Protein AF-A0A7S0IMZ9-F1 (afdb_monomer)

Organism: NCBI:txid127549

Radius of gyration: 22.68 Å; Cα contacts (8 Å, |Δi|>4): 64; chains: 1; bounding box: 60×38×72 Å

Solvent-accessible surface area (backbone atoms only — not comparable to full-atom values): 10251 Å² total; per-residue (Å²): 130,84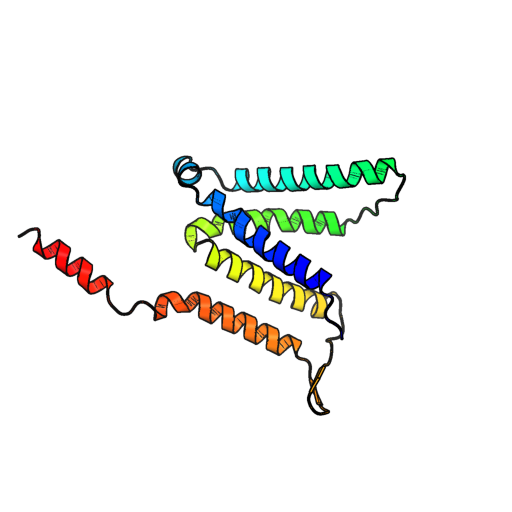,77,57,64,66,60,52,52,52,52,50,50,49,50,52,56,67,64,50,66,61,54,66,67,69,31,68,69,44,58,73,64,66,65,58,58,65,56,58,46,46,54,53,49,50,51,51,50,52,53,50,48,64,57,45,51,61,41,54,74,70,69,52,87,81,84,85,51,71,66,59,55,54,51,53,62,57,43,53,60,52,50,43,54,50,58,64,39,27,85,76,66,33,60,70,54,45,50,55,51,51,56,49,54,48,51,53,49,50,51,50,42,43,43,72,72,71,58,53,78,79,71,66,42,76,60,93,87,43,76,41,70,55,64,66,56,53,51,51,51,51,53,51,50,49,50,48,63,69,48,41,68,69,69,74,60,77,68,63,78,62,54,63,63,54,52,64,67,61,78,78,115

Foldseek 3Di:
DDPPPVVVVVVVVVVVVVLCVCVVCPDPVNVVVVDQLVVVLVVVVVVVVVVVVVVVVVCVVVVHDDDDDVVVVVVVVVVSVVSSVLSVCCVPQHSVLSVLVSVLVCLVVVVCCCCPVVVDDQQFDDDPNDTDRCSVVVNVVSVVVSVCVSCVVVVPDDDPVVVVVVVVVVVVD

pLDDT: mean 86.14, std 11.33, range [50.78, 95.69]

Secondary structure (DSSP, 8-state):
----HHHHHHHHHHHHHHHHTTTGGG-HHHHHTT--HHHHHHHHHHHHHHHHHHHHHHHHHTTPPP---HHHHHHHHHHHHHHHHHHHHHHHH-HHHHHHHHHHHHHHHHHHHHHHTS-PPP-EEEETTEEEE-HHHHHHHHHHHHHHHHHHHHHS--STHHHHHHHHTTS--

Mean predicted aligned error: 7.8 Å

Structure (mmCIF, N/CA/C/O backbone):
data_AF-A0A7S0IMZ9-F1
#
_entry.id   AF-A0A7S0IMZ9-F1
#
loop_
_atom_site.group_PDB
_atom_site.id
_atom_site.type_symbol
_atom_site.label_atom_id
_atom_site.label_alt_id
_atom_site.label_comp_id
_atom_site.label_asym_id
_atom_site.label_entity_id
_atom_site.label_seq_id
_atom_site.pdbx_PDB_ins_code
_atom_site.Cartn_x
_atom_site.Cartn_y
_atom_site.Cartn_z
_atom_site.occupancy
_atom_site.B_iso_or_equiv
_atom_site.auth_seq_id
_atom_site.auth_comp_id
_atom_site.auth_asym_id
_atom_site.auth_atom_id
_atom_site.pdbx_PDB_model_num
ATOM 1 N N . MET A 1 1 ? -29.547 1.827 1.498 1.00 56.56 1 MET A N 1
ATOM 2 C CA . MET A 1 1 ? -28.323 2.287 2.187 1.00 56.56 1 MET A CA 1
ATOM 3 C C . MET A 1 1 ? -27.800 3.449 1.362 1.00 56.56 1 MET A C 1
ATOM 5 O O . MET A 1 1 ? -27.379 3.211 0.239 1.00 56.56 1 MET A O 1
ATOM 9 N N . ALA A 1 2 ? -27.991 4.692 1.812 1.00 68.12 2 ALA A N 1
ATOM 10 C CA . ALA A 1 2 ? -27.467 5.839 1.073 1.00 68.12 2 ALA A CA 1
ATOM 11 C C . ALA A 1 2 ? -25.938 5.738 1.090 1.00 68.12 2 ALA A C 1
ATOM 13 O O . ALA A 1 2 ? -25.352 5.575 2.159 1.00 68.12 2 ALA A O 1
ATOM 14 N N . ILE A 1 3 ? -25.316 5.734 -0.088 1.00 79.19 3 ILE A N 1
ATOM 15 C CA . ILE A 1 3 ? -23.861 5.799 -0.189 1.00 79.19 3 ILE A CA 1
ATOM 16 C C . ILE A 1 3 ? -23.459 7.165 0.357 1.00 79.19 3 ILE A C 1
ATOM 18 O O . ILE A 1 3 ? -23.969 8.185 -0.101 1.00 79.19 3 ILE A O 1
ATOM 22 N N . ASP A 1 4 ? -22.579 7.173 1.351 1.00 92.25 4 ASP A N 1
ATOM 23 C CA . ASP A 1 4 ? -22.004 8.408 1.859 1.00 92.25 4 ASP A CA 1
ATOM 24 C C . ASP A 1 4 ? -21.100 9.006 0.774 1.00 92.25 4 ASP A C 1
ATOM 26 O O . ASP A 1 4 ? -19.999 8.516 0.503 1.00 92.25 4 ASP A O 1
ATOM 30 N N . THR A 1 5 ? -21.593 10.057 0.119 1.00 93.00 5 THR A N 1
ATOM 31 C CA . THR A 1 5 ? -20.874 10.777 -0.935 1.00 93.00 5 THR A CA 1
ATOM 32 C C . THR A 1 5 ? -19.512 11.269 -0.449 1.00 93.00 5 THR A C 1
ATOM 34 O O . THR A 1 5 ? -18.554 11.248 -1.220 1.00 93.00 5 THR A O 1
ATOM 37 N N . MET A 1 6 ? -19.388 11.665 0.824 1.00 93.50 6 MET A N 1
ATOM 38 C CA . MET A 1 6 ? -18.112 12.109 1.385 1.00 93.50 6 MET A CA 1
ATOM 39 C C . MET A 1 6 ? -17.113 10.953 1.437 1.00 93.50 6 MET A C 1
ATOM 41 O O . MET A 1 6 ? -15.975 11.099 0.989 1.00 93.50 6 MET A O 1
ATOM 45 N N . ALA A 1 7 ? -17.545 9.782 1.912 1.00 90.69 7 ALA A N 1
ATOM 46 C CA . ALA A 1 7 ? -16.705 8.588 1.946 1.00 90.69 7 ALA A CA 1
ATOM 47 C C . ALA A 1 7 ? -16.236 8.182 0.538 1.00 90.69 7 ALA A C 1
ATOM 49 O O . ALA A 1 7 ? -15.067 7.838 0.353 1.00 90.69 7 ALA A O 1
ATOM 50 N N . LEU A 1 8 ? -17.116 8.281 -0.465 1.00 91.69 8 LEU A N 1
ATOM 51 C CA . LEU A 1 8 ? -16.762 7.997 -1.857 1.00 91.69 8 LEU A CA 1
ATOM 52 C C . LEU A 1 8 ? -15.715 8.984 -2.393 1.00 91.69 8 LEU A C 1
ATOM 54 O O . LEU A 1 8 ? -14.724 8.563 -2.987 1.00 91.69 8 LEU A O 1
ATOM 58 N N . LEU A 1 9 ? -15.895 10.285 -2.148 1.00 95.00 9 LEU A N 1
ATOM 59 C CA . LEU A 1 9 ? -14.939 11.312 -2.567 1.00 95.00 9 LEU A CA 1
ATOM 60 C C . LEU A 1 9 ? -13.568 11.116 -1.911 1.00 95.00 9 LEU A C 1
ATOM 62 O O . LEU A 1 9 ? -12.547 11.177 -2.598 1.00 95.00 9 LEU A O 1
ATOM 66 N N . LEU A 1 10 ? -13.535 10.823 -0.609 1.00 93.00 10 LEU A N 1
ATOM 67 C CA . LEU A 1 10 ? -12.295 10.529 0.112 1.00 93.00 10 LEU A CA 1
ATOM 68 C C . LEU A 1 10 ? -11.606 9.271 -0.432 1.00 93.00 10 LEU A C 1
ATOM 70 O O . LEU A 1 10 ? -10.384 9.268 -0.584 1.00 93.00 10 LEU A O 1
ATOM 74 N N . ALA A 1 11 ? -12.366 8.233 -0.790 1.00 91.75 11 ALA A N 1
ATOM 75 C CA . ALA A 1 11 ? -11.824 7.027 -1.414 1.00 91.75 11 ALA A CA 1
ATOM 76 C C . ALA A 1 11 ? -11.236 7.308 -2.810 1.00 91.75 11 ALA A C 1
ATOM 78 O O . ALA A 1 11 ? -10.153 6.815 -3.135 1.00 91.75 11 ALA A O 1
ATOM 79 N N . CYS A 1 12 ? -11.899 8.135 -3.622 1.00 93.19 12 CYS A N 1
ATOM 80 C CA . CYS A 1 12 ? -11.379 8.556 -4.924 1.00 93.19 12 CYS A CA 1
ATOM 81 C C . CYS A 1 12 ? -10.096 9.384 -4.783 1.00 93.19 12 CYS A C 1
ATOM 83 O O . CYS A 1 12 ? -9.113 9.110 -5.472 1.00 93.19 12 CYS A O 1
ATOM 85 N N . LEU A 1 13 ? -10.078 10.355 -3.865 1.00 94.25 13 LEU A N 1
ATOM 86 C CA . LEU A 1 13 ? -8.888 11.155 -3.572 1.00 94.25 13 LEU A CA 1
ATOM 87 C C . LEU A 1 13 ? -7.734 10.272 -3.097 1.00 94.25 13 LEU A C 1
ATOM 89 O O . LEU A 1 13 ? -6.623 10.394 -3.611 1.00 94.25 13 LEU A O 1
ATOM 93 N N . TYR A 1 14 ? -8.005 9.336 -2.184 1.00 90.94 14 TYR A N 1
ATOM 94 C CA . TYR A 1 14 ? -7.034 8.330 -1.764 1.00 90.94 14 TYR A CA 1
ATOM 95 C C . TYR A 1 14 ? -6.456 7.573 -2.966 1.00 90.94 14 TYR A C 1
ATOM 97 O O . TYR A 1 14 ? -5.237 7.476 -3.088 1.00 90.94 14 TYR A O 1
ATOM 105 N N . GLY A 1 15 ? -7.304 7.101 -3.885 1.00 89.38 15 GLY A N 1
ATOM 106 C CA . GLY A 1 15 ? -6.869 6.408 -5.097 1.00 89.38 15 GLY A CA 1
ATOM 107 C C . GLY A 1 15 ? -5.970 7.262 -5.995 1.00 89.38 15 GLY A C 1
ATOM 108 O O . GLY A 1 15 ? -4.951 6.772 -6.477 1.00 89.38 15 GLY A O 1
ATOM 109 N N . ILE A 1 16 ? -6.293 8.546 -6.174 1.00 92.56 16 ILE A N 1
ATOM 110 C CA . ILE A 1 16 ? -5.492 9.480 -6.980 1.00 92.56 16 ILE A CA 1
ATOM 111 C C . ILE A 1 16 ? -4.112 9.688 -6.349 1.00 92.56 16 ILE A C 1
ATOM 113 O O . ILE A 1 16 ? -3.099 9.475 -7.017 1.00 92.56 16 ILE A O 1
ATOM 117 N N . PHE A 1 17 ? -4.054 10.036 -5.061 1.00 92.00 17 PHE A N 1
ATOM 118 C CA . PHE A 1 17 ? -2.784 10.275 -4.368 1.00 92.00 17 PHE A CA 1
ATOM 119 C C . PHE A 1 17 ? -1.937 9.002 -4.256 1.00 92.00 17 PHE A C 1
ATOM 121 O O . PHE A 1 17 ? -0.716 9.034 -4.446 1.00 92.00 17 PHE A O 1
ATOM 128 N N . MET A 1 18 ? -2.580 7.860 -3.999 1.00 87.31 18 MET A N 1
ATOM 129 C CA . MET A 1 18 ? -1.913 6.562 -3.947 1.00 87.31 18 MET A CA 1
ATOM 130 C C . MET A 1 18 ? -1.469 6.085 -5.343 1.00 87.31 18 MET A C 1
ATOM 132 O O . MET A 1 18 ? -0.482 5.368 -5.475 1.00 87.31 18 MET A O 1
ATOM 136 N N . GLY A 1 19 ? -2.139 6.504 -6.413 1.00 86.19 19 GLY A N 1
ATOM 137 C CA . GLY A 1 19 ? -1.712 6.230 -7.786 1.00 86.19 19 GLY A CA 1
ATOM 138 C C . GLY A 1 19 ? -0.562 7.124 -8.254 1.00 86.19 19 GLY A C 1
ATOM 139 O O . GLY A 1 19 ? 0.272 6.684 -9.046 1.00 86.19 19 GLY A O 1
ATOM 140 N N . SER A 1 20 ? -0.488 8.365 -7.760 1.00 88.00 20 SER A N 1
ATOM 141 C CA . SER A 1 20 ? 0.497 9.358 -8.203 1.00 88.00 20 SER A CA 1
ATOM 142 C C . SER A 1 20 ? 1.839 9.280 -7.472 1.00 88.00 20 SER A C 1
ATOM 144 O O . SER A 1 20 ? 2.866 9.624 -8.057 1.00 88.00 20 SER A O 1
ATOM 146 N N . TYR A 1 21 ? 1.882 8.804 -6.220 1.00 86.38 21 TYR A N 1
ATOM 147 C CA . TYR A 1 21 ? 3.135 8.776 -5.446 1.00 86.38 21 TYR A CA 1
ATOM 148 C C . TYR A 1 21 ? 4.298 7.956 -6.052 1.00 86.38 21 TYR A C 1
ATOM 150 O O . TYR A 1 21 ? 5.443 8.323 -5.787 1.00 86.38 21 TYR A O 1
ATOM 158 N N . PRO A 1 22 ? 4.103 6.862 -6.821 1.00 86.25 22 PRO A N 1
ATOM 159 C CA . PRO A 1 22 ? 5.220 6.107 -7.381 1.00 86.25 22 PRO A CA 1
ATOM 160 C C . PRO A 1 22 ? 5.750 6.719 -8.688 1.00 86.25 22 PRO A C 1
ATOM 162 O O . PRO A 1 22 ? 6.785 6.277 -9.184 1.00 86.25 22 PRO A O 1
ATOM 165 N N . VAL A 1 23 ? 5.085 7.737 -9.251 1.00 87.75 23 VAL A N 1
ATOM 166 C CA . VAL A 1 23 ? 5.502 8.386 -10.506 1.00 87.75 23 VAL A CA 1
ATOM 167 C C . VAL A 1 23 ? 6.891 9.036 -10.388 1.00 87.75 23 VAL A C 1
ATOM 169 O O . VAL A 1 23 ? 7.732 8.756 -11.244 1.00 87.75 23 VAL A O 1
ATOM 172 N N . PRO A 1 24 ? 7.219 9.810 -9.332 1.00 87.19 24 PRO A N 1
ATOM 173 C CA . PRO A 1 24 ? 8.550 10.405 -9.181 1.00 87.19 24 PRO A CA 1
ATOM 174 C C . PRO A 1 24 ? 9.684 9.379 -9.046 1.00 87.19 24 PRO A C 1
ATOM 176 O O . PRO A 1 24 ? 10.808 9.659 -9.458 1.00 87.19 24 PRO A O 1
ATOM 179 N N . ILE A 1 25 ? 9.395 8.173 -8.537 1.00 86.38 25 ILE A N 1
ATOM 180 C CA . ILE A 1 25 ? 10.377 7.077 -8.424 1.00 86.38 25 ILE A CA 1
ATOM 181 C C . ILE A 1 25 ? 10.847 6.630 -9.817 1.00 86.38 25 ILE A C 1
ATOM 183 O O . ILE A 1 25 ? 11.983 6.199 -9.986 1.00 86.38 25 ILE A O 1
ATOM 187 N N . LYS A 1 26 ? 9.990 6.7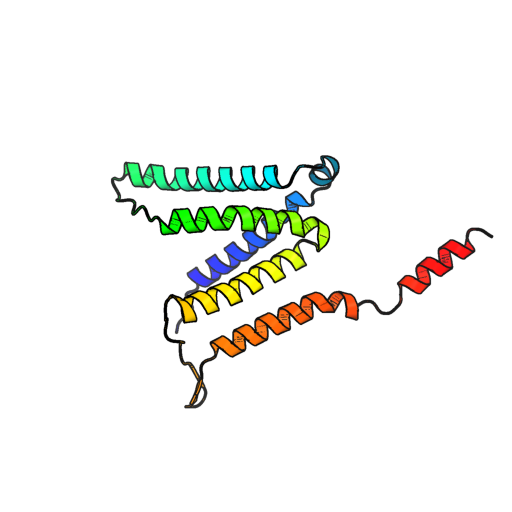76 -10.833 1.00 84.44 26 LYS A N 1
ATOM 188 C CA . LYS A 1 26 ? 10.318 6.497 -12.235 1.00 84.44 26 LYS A CA 1
ATOM 189 C C . LYS A 1 26 ? 10.943 7.675 -12.982 1.00 84.44 26 LYS A C 1
ATOM 191 O O . LYS A 1 26 ? 11.197 7.551 -14.179 1.00 84.44 26 LYS A O 1
ATOM 196 N N . SER A 1 27 ? 11.177 8.813 -12.330 1.00 90.81 27 SER A N 1
ATOM 197 C CA . SER A 1 27 ? 11.832 9.938 -12.998 1.00 90.81 27 SER A CA 1
ATOM 198 C C . SER A 1 27 ? 13.238 9.544 -13.466 1.00 90.81 27 SER A C 1
ATOM 200 O O . SER A 1 27 ? 13.973 8.854 -12.759 1.00 90.81 27 SER A O 1
ATOM 202 N N . GLN A 1 28 ? 13.625 9.992 -14.664 1.00 90.81 28 GLN A N 1
ATOM 203 C CA . GLN A 1 28 ? 14.932 9.666 -15.252 1.00 90.81 28 GLN A CA 1
ATOM 204 C C . GLN A 1 28 ? 16.091 10.098 -14.344 1.00 90.81 28 GLN A C 1
ATOM 206 O O . GLN A 1 28 ? 17.077 9.383 -14.231 1.00 90.81 28 GLN A O 1
ATOM 211 N N . ALA A 1 29 ? 15.936 11.215 -13.626 1.00 93.25 29 ALA A N 1
ATOM 212 C CA . ALA A 1 29 ? 16.916 11.689 -12.652 1.00 93.25 29 ALA A CA 1
ATOM 213 C C . ALA A 1 29 ? 17.133 10.694 -11.497 1.00 93.25 29 ALA A C 1
ATOM 215 O O . ALA A 1 29 ? 18.270 10.418 -11.127 1.00 93.25 29 ALA A O 1
ATOM 216 N N . VAL A 1 30 ? 16.055 10.119 -10.952 1.00 90.25 30 VAL A N 1
ATOM 217 C CA . VAL A 1 30 ? 16.134 9.111 -9.883 1.00 90.25 30 VAL A CA 1
ATOM 218 C C . VAL A 1 30 ? 16.756 7.812 -10.389 1.00 90.25 30 VAL A C 1
ATOM 220 O O . VAL A 1 30 ? 17.583 7.219 -9.695 1.00 90.25 30 VAL A O 1
ATOM 223 N N . LEU A 1 31 ? 16.368 7.383 -11.593 1.00 88.94 31 LEU A N 1
ATOM 224 C CA . LEU A 1 31 ? 16.905 6.173 -12.213 1.00 88.94 31 LEU A CA 1
ATOM 225 C C . LEU A 1 31 ? 18.404 6.319 -12.511 1.00 88.94 31 LEU A C 1
ATOM 227 O O . LEU A 1 31 ? 19.166 5.414 -12.185 1.00 88.94 31 LEU A O 1
ATOM 231 N N . ALA A 1 32 ? 18.830 7.472 -13.037 1.00 93.50 32 ALA A N 1
ATOM 232 C CA . ALA A 1 32 ? 20.236 7.784 -13.300 1.00 93.50 32 ALA A CA 1
ATOM 233 C C . ALA A 1 32 ? 21.078 7.864 -12.016 1.00 93.50 32 ALA A C 1
ATOM 235 O O . ALA A 1 32 ? 22.249 7.497 -12.016 1.00 93.50 32 ALA A O 1
ATOM 236 N N . ALA A 1 33 ? 20.480 8.311 -10.910 1.00 94.38 33 ALA A N 1
ATOM 237 C CA . ALA A 1 33 ? 21.148 8.403 -9.616 1.00 94.38 33 ALA A CA 1
ATOM 238 C C . ALA A 1 33 ? 21.226 7.064 -8.852 1.00 94.38 33 ALA A C 1
ATOM 240 O O . ALA A 1 33 ? 21.820 7.030 -7.776 1.00 94.38 33 ALA A O 1
ATOM 241 N N . HIS A 1 34 ? 20.625 5.977 -9.360 1.00 91.81 34 HIS A N 1
ATOM 242 C CA . HIS A 1 34 ? 20.618 4.648 -8.724 1.00 91.81 34 HIS A CA 1
ATOM 243 C C . HIS A 1 34 ? 20.266 4.672 -7.222 1.00 91.81 34 HIS A C 1
ATOM 245 O O . HIS A 1 34 ? 20.843 3.949 -6.407 1.00 91.81 34 HIS A O 1
ATOM 251 N N . VAL A 1 35 ? 19.302 5.517 -6.842 1.00 92.31 35 VAL A N 1
ATOM 252 C CA . VAL A 1 35 ? 18.939 5.729 -5.435 1.00 92.31 35 VAL A CA 1
ATOM 253 C C . VAL A 1 35 ? 18.409 4.432 -4.819 1.00 92.31 35 VAL A C 1
ATOM 255 O O . VAL A 1 35 ? 17.476 3.813 -5.332 1.00 92.31 35 VAL A O 1
ATOM 258 N N . HIS A 1 36 ? 18.976 4.035 -3.678 1.00 92.56 36 HIS A N 1
ATOM 259 C CA . HIS A 1 36 ? 18.565 2.816 -2.989 1.00 92.56 36 HIS A CA 1
ATOM 260 C C . HIS A 1 36 ? 17.100 2.916 -2.502 1.00 92.56 36 HIS A C 1
ATOM 262 O O . HIS A 1 36 ? 16.740 3.915 -1.872 1.00 92.56 36 HIS A O 1
ATOM 268 N N . PRO A 1 37 ? 16.251 1.881 -2.684 1.00 89.56 37 PRO A N 1
ATOM 269 C CA . PRO A 1 37 ? 14.834 1.892 -2.286 1.00 89.56 37 PRO A CA 1
ATOM 270 C C . PRO A 1 37 ? 14.567 2.286 -0.827 1.00 89.56 37 PRO A C 1
ATOM 272 O O . PRO A 1 37 ? 13.543 2.891 -0.512 1.00 89.56 37 PRO A O 1
ATOM 275 N N . ILE A 1 38 ? 15.507 1.968 0.068 1.00 92.88 38 ILE A N 1
ATOM 276 C CA . ILE A 1 38 ? 15.414 2.310 1.494 1.00 92.88 38 ILE A CA 1
ATOM 277 C C . ILE A 1 38 ? 15.358 3.822 1.736 1.00 92.88 38 ILE A C 1
ATOM 279 O O . ILE A 1 38 ? 14.689 4.262 2.665 1.00 92.88 38 ILE A O 1
ATOM 283 N N . ILE A 1 39 ? 16.003 4.619 0.878 1.00 92.88 39 ILE A N 1
ATOM 284 C CA . ILE A 1 39 ? 16.025 6.080 0.988 1.00 92.88 39 ILE A CA 1
ATOM 285 C C . ILE A 1 39 ? 14.622 6.624 0.707 1.00 92.88 39 ILE A C 1
ATOM 287 O O . ILE A 1 39 ? 14.106 7.427 1.481 1.00 92.88 39 ILE A O 1
ATOM 291 N N . PHE A 1 40 ? 13.946 6.116 -0.330 1.00 90.88 40 PHE A N 1
ATOM 292 C CA . PHE A 1 40 ? 12.552 6.473 -0.610 1.00 90.88 40 PHE A CA 1
ATOM 293 C C . PHE A 1 40 ? 11.613 6.082 0.530 1.00 90.88 40 PHE A C 1
ATOM 295 O O . PHE A 1 40 ? 10.755 6.876 0.918 1.00 90.88 40 PHE A O 1
ATOM 302 N N . GLN A 1 41 ? 11.789 4.886 1.098 1.00 92.38 41 GLN A N 1
ATOM 303 C CA . GLN A 1 41 ? 10.985 4.444 2.236 1.00 92.38 41 GLN A CA 1
ATOM 304 C C . GLN A 1 41 ? 11.229 5.311 3.482 1.00 92.38 41 GLN A C 1
ATOM 306 O O . GLN A 1 41 ? 10.271 5.624 4.195 1.00 92.38 41 GLN A O 1
ATOM 311 N N . ALA A 1 42 ? 12.473 5.733 3.726 1.00 93.38 42 ALA A N 1
ATOM 312 C CA . ALA A 1 42 ? 12.821 6.635 4.818 1.00 93.38 42 ALA A CA 1
ATOM 313 C C . ALA A 1 42 ? 12.158 8.004 4.627 1.00 93.38 42 ALA A C 1
ATOM 315 O O . ALA A 1 42 ? 11.410 8.424 5.504 1.00 93.38 42 ALA A O 1
ATOM 316 N N . PHE A 1 43 ? 12.308 8.637 3.456 1.00 93.06 43 PHE A N 1
ATOM 317 C CA . PHE A 1 43 ? 11.644 9.912 3.153 1.00 93.06 43 PHE A CA 1
ATOM 318 C C . PHE A 1 43 ? 10.124 9.826 3.306 1.00 93.06 43 PHE A C 1
ATOM 320 O O . PHE A 1 43 ? 9.514 10.691 3.933 1.00 93.06 43 PHE A O 1
ATOM 327 N N . LYS A 1 44 ? 9.510 8.760 2.782 1.00 90.81 44 LYS A N 1
ATOM 328 C CA . LYS A 1 44 ? 8.073 8.506 2.930 1.00 90.81 44 LYS A CA 1
ATOM 329 C C . LYS A 1 44 ? 7.667 8.418 4.404 1.00 90.81 44 LYS A C 1
ATOM 331 O O . LYS A 1 44 ? 6.685 9.036 4.806 1.00 90.81 44 LYS A O 1
ATOM 336 N N . SER A 1 45 ? 8.421 7.670 5.205 1.00 91.94 45 SER A N 1
ATOM 337 C CA . SER A 1 45 ? 8.131 7.488 6.632 1.00 91.94 45 SER A CA 1
ATOM 338 C C . SER A 1 45 ? 8.338 8.786 7.417 1.00 91.94 45 SER A C 1
ATOM 340 O O . SER A 1 45 ? 7.506 9.118 8.257 1.00 91.94 45 SER A O 1
ATOM 342 N N . SER A 1 46 ? 9.375 9.565 7.094 1.00 94.56 46 SER A N 1
ATOM 343 C CA . SER A 1 46 ? 9.611 10.891 7.674 1.00 94.56 46 SER A CA 1
ATOM 344 C C . SER A 1 46 ? 8.464 11.852 7.373 1.00 94.56 46 SER A C 1
ATOM 346 O O . SER A 1 46 ? 7.995 12.530 8.279 1.00 94.56 46 SER A O 1
ATOM 348 N N . TRP A 1 47 ? 7.954 11.880 6.139 1.00 94.50 47 TRP A N 1
ATOM 349 C CA . TRP A 1 47 ? 6.804 12.719 5.791 1.00 94.50 47 TRP A CA 1
ATOM 350 C C . TRP A 1 47 ? 5.527 12.309 6.525 1.00 94.50 47 TRP A C 1
ATOM 352 O O . TRP A 1 47 ? 4.799 13.177 7.006 1.00 94.50 47 TRP A O 1
ATOM 362 N N . VAL A 1 48 ? 5.266 11.008 6.674 1.00 91.88 48 VAL A N 1
ATOM 363 C CA . VAL A 1 48 ? 4.127 10.526 7.476 1.00 91.88 48 VAL A CA 1
ATOM 364 C C . VAL A 1 48 ? 4.292 10.890 8.953 1.00 91.88 48 VAL A C 1
ATOM 366 O O . VAL A 1 48 ? 3.335 11.332 9.582 1.00 91.88 48 VAL A O 1
ATOM 369 N N . PHE A 1 49 ? 5.505 10.788 9.496 1.00 93.00 49 PHE A N 1
ATOM 370 C CA . PHE A 1 49 ? 5.792 11.211 10.865 1.00 93.00 49 PHE A CA 1
ATOM 371 C C . PHE A 1 49 ? 5.577 12.720 11.062 1.00 93.00 49 PHE A C 1
ATOM 373 O O . PHE A 1 49 ? 4.878 13.121 11.989 1.00 93.00 49 PHE A O 1
ATOM 380 N N . LEU A 1 50 ? 6.123 13.556 10.173 1.00 95.69 50 LEU A N 1
ATOM 381 C CA . LEU A 1 50 ? 6.002 15.016 10.249 1.00 95.69 50 LEU A CA 1
ATOM 382 C C . LEU A 1 50 ? 4.553 15.484 10.098 1.00 95.69 50 LEU A C 1
ATOM 384 O O . LEU A 1 50 ? 4.097 16.328 10.866 1.00 95.69 50 LEU A O 1
ATOM 388 N N . THR A 1 51 ? 3.819 14.927 9.134 1.00 93.81 51 THR A N 1
ATOM 389 C CA . THR A 1 51 ? 2.399 15.258 8.940 1.00 93.81 51 THR A CA 1
ATOM 390 C C . THR A 1 51 ? 1.561 14.800 10.129 1.00 93.81 51 THR A C 1
ATOM 392 O O . THR A 1 51 ? 0.765 15.585 10.636 1.00 93.81 51 THR A O 1
ATOM 395 N N . GLY A 1 52 ? 1.795 13.592 10.651 1.00 90.88 52 GLY A N 1
ATOM 396 C CA . GLY A 1 52 ? 1.148 13.114 11.874 1.00 90.88 52 GLY A CA 1
ATOM 397 C C . GLY A 1 52 ? 1.422 14.016 13.080 1.00 90.88 52 GLY A C 1
ATOM 398 O O . GLY A 1 52 ? 0.494 14.369 13.805 1.00 90.88 52 GLY A O 1
ATOM 399 N N . LEU A 1 53 ? 2.670 14.462 13.257 1.00 92.06 53 LEU A N 1
ATOM 400 C CA . LEU A 1 53 ? 3.047 15.391 14.324 1.00 92.06 53 LEU A CA 1
ATOM 401 C C . LEU A 1 53 ? 2.348 16.749 14.170 1.00 92.06 53 LEU A C 1
ATOM 403 O O . LEU A 1 53 ? 1.873 17.306 15.157 1.00 92.06 53 LEU A O 1
ATOM 407 N N . PHE A 1 54 ? 2.235 17.254 12.940 1.00 94.25 54 PHE A N 1
ATOM 408 C CA . PHE A 1 54 ? 1.540 18.508 12.651 1.00 94.25 54 PHE A CA 1
ATOM 409 C C . PHE A 1 54 ? 0.046 18.453 12.995 1.00 94.25 54 PHE A C 1
ATOM 411 O O . PHE A 1 54 ? -0.514 19.463 13.407 1.00 94.25 54 PHE A O 1
ATOM 418 N N . PHE A 1 55 ? -0.594 17.285 12.887 1.00 90.81 55 PHE A N 1
ATOM 419 C CA . PHE A 1 55 ? -1.959 17.087 13.386 1.00 90.81 55 PHE A CA 1
ATOM 420 C C . PHE A 1 55 ? -2.003 16.905 14.906 1.00 90.81 55 PHE A C 1
ATOM 422 O O . PHE A 1 55 ? -2.898 17.434 15.560 1.00 90.81 55 PHE A O 1
ATOM 429 N N . LEU A 1 56 ? -1.036 16.194 15.487 1.00 90.56 56 LEU A N 1
ATOM 430 C CA . LEU A 1 56 ? -1.035 15.877 16.914 1.00 90.56 56 LEU A CA 1
ATOM 431 C C . LEU A 1 56 ? -0.770 17.104 17.800 1.00 90.56 56 LEU A C 1
ATOM 433 O O . LEU A 1 56 ? -1.396 17.242 18.848 1.00 90.56 56 LEU A O 1
ATOM 437 N N . VAL A 1 57 ? 0.126 18.005 17.387 1.00 92.75 57 VAL A N 1
ATOM 438 C CA . VAL A 1 57 ? 0.513 19.188 18.177 1.00 92.75 57 VAL A CA 1
ATOM 439 C C . VAL A 1 57 ? -0.686 20.108 18.473 1.00 92.75 57 VAL A C 1
ATOM 441 O O . VAL A 1 57 ? -0.914 20.398 19.647 1.00 92.75 57 VAL A O 1
ATOM 444 N N . PRO A 1 58 ? -1.510 20.526 17.492 1.00 92.88 58 PRO A N 1
ATOM 445 C CA . PRO A 1 58 ? -2.708 21.320 17.759 1.00 92.88 58 PRO A CA 1
ATOM 446 C C . PRO A 1 58 ? -3.729 20.619 18.661 1.00 92.88 58 PRO A C 1
ATOM 448 O O . PRO A 1 58 ? -4.348 21.284 19.489 1.00 92.88 58 PRO A O 1
ATOM 451 N N . LEU A 1 59 ? -3.907 19.297 18.528 1.00 90.69 59 LEU A N 1
ATOM 452 C CA . LEU A 1 59 ? -4.801 18.532 19.409 1.00 90.69 59 LEU A CA 1
ATOM 453 C C . LEU A 1 59 ? -4.282 18.530 20.852 1.00 90.69 59 LEU A C 1
ATOM 455 O O . LEU A 1 59 ? -5.043 18.798 21.781 1.00 90.69 59 LEU A O 1
ATOM 459 N N . ALA A 1 60 ? -2.976 18.319 21.033 1.00 90.62 60 ALA A N 1
ATOM 460 C CA . ALA A 1 60 ? -2.336 18.383 22.342 1.00 90.62 60 ALA A CA 1
ATOM 461 C C . ALA A 1 60 ? -2.458 19.783 22.970 1.00 90.62 60 ALA A C 1
ATOM 463 O O . ALA A 1 60 ? -2.742 19.900 24.160 1.00 90.62 60 ALA A O 1
ATOM 464 N N . MET A 1 61 ? -2.327 20.852 22.172 1.00 93.88 61 MET A N 1
ATOM 465 C CA . MET A 1 61 ? -2.523 22.234 22.636 1.00 93.88 61 MET A CA 1
ATOM 466 C C . MET A 1 61 ? -3.967 22.532 23.064 1.00 93.88 61 MET A C 1
ATOM 468 O O . MET A 1 61 ? -4.180 23.390 23.917 1.00 93.88 61 MET A O 1
ATOM 472 N N . ARG A 1 62 ? -4.959 21.836 22.495 1.00 95.12 62 ARG A N 1
ATOM 473 C CA . ARG A 1 62 ? -6.376 21.942 22.890 1.00 95.12 62 ARG A CA 1
ATOM 474 C C . ARG A 1 62 ? -6.722 21.120 24.134 1.00 95.12 62 ARG A C 1
ATOM 476 O O . ARG A 1 62 ? -7.850 21.203 24.607 1.00 95.12 62 ARG A O 1
ATOM 483 N N . GLY A 1 63 ? -5.774 20.342 24.663 1.00 90.94 63 GLY A N 1
ATOM 484 C CA . GLY A 1 63 ? -6.008 19.442 25.791 1.00 90.94 63 GLY A CA 1
ATOM 485 C C . GLY A 1 63 ? -6.877 18.232 25.437 1.00 90.94 63 GLY A C 1
ATOM 486 O O . GLY A 1 63 ? -7.421 17.598 26.338 1.00 90.94 63 GLY A O 1
ATOM 487 N N . GLU A 1 64 ? -7.030 17.905 24.150 1.00 91.56 64 GLU A N 1
ATOM 488 C CA . GLU A 1 64 ? -7.778 16.717 23.740 1.00 91.56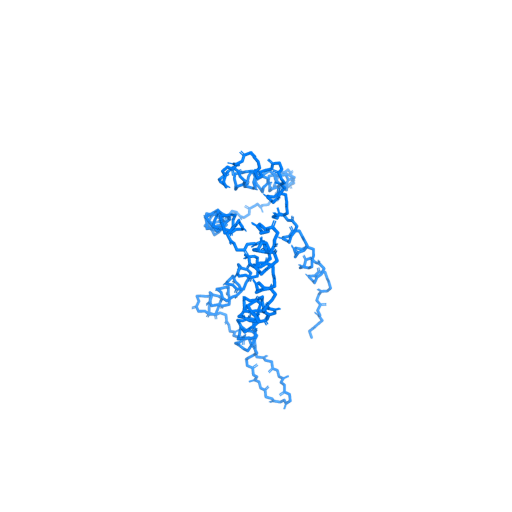 64 GLU A CA 1
ATOM 489 C C . GLU A 1 64 ? -6.974 15.439 24.018 1.00 91.56 64 GLU A C 1
ATOM 491 O O . GLU A 1 64 ? -5.755 15.378 23.839 1.00 91.56 64 GLU A O 1
ATOM 496 N N . HIS A 1 65 ? -7.667 14.392 24.469 1.00 83.44 65 HIS A N 1
ATOM 497 C CA . HIS A 1 65 ? -7.036 13.126 24.823 1.00 83.44 65 HIS A CA 1
ATOM 498 C C . HIS A 1 65 ? -6.645 12.331 23.572 1.00 83.44 65 HIS A C 1
ATOM 500 O O . HIS A 1 65 ? -7.492 11.932 22.776 1.00 83.44 65 HIS A O 1
ATOM 506 N N . TYR A 1 66 ? -5.354 12.030 23.440 1.00 81.12 66 TYR A N 1
ATOM 507 C CA . TYR A 1 66 ? -4.847 11.110 22.428 1.00 81.12 66 TYR A CA 1
ATOM 508 C C . TYR A 1 66 ? -4.863 9.669 22.954 1.00 81.12 66 TYR A C 1
ATOM 510 O O . TYR A 1 66 ? -4.157 9.331 23.907 1.00 81.12 66 TYR A O 1
ATOM 518 N N . ALA A 1 67 ? -5.654 8.803 22.319 1.00 85.94 67 ALA A N 1
ATOM 519 C CA . ALA A 1 67 ? -5.696 7.379 22.634 1.00 85.94 67 ALA A CA 1
ATOM 520 C C . ALA A 1 67 ? -4.542 6.648 21.931 1.00 85.94 67 ALA A C 1
ATOM 522 O O . ALA A 1 67 ? -4.663 6.204 20.787 1.00 85.94 67 ALA A O 1
ATOM 523 N N . PHE A 1 68 ? -3.407 6.515 22.617 1.00 87.50 68 PHE A N 1
ATOM 524 C CA . PHE A 1 68 ? -2.309 5.692 22.118 1.00 87.50 68 PHE A CA 1
ATOM 525 C C . PHE A 1 68 ? -2.717 4.213 22.108 1.00 87.50 68 PHE A C 1
ATOM 527 O O . PHE A 1 68 ? -3.151 3.670 23.123 1.00 87.50 68 PHE A O 1
ATOM 534 N N . THR A 1 69 ? -2.545 3.545 20.965 1.00 93.00 69 THR A N 1
ATOM 535 C CA . THR A 1 69 ? -2.823 2.112 20.826 1.00 93.00 69 THR A CA 1
ATOM 536 C C . THR A 1 69 ? -1.593 1.374 20.307 1.00 93.00 69 THR A C 1
ATOM 538 O O . THR A 1 69 ? -0.967 1.775 19.324 1.00 93.00 69 THR A O 1
ATOM 541 N N . TRP A 1 70 ? -1.267 0.240 20.933 1.00 92.38 70 TRP A N 1
ATOM 542 C CA . TRP A 1 70 ? -0.194 -0.642 20.458 1.00 92.38 70 TRP A CA 1
ATOM 543 C C . TRP A 1 70 ? -0.484 -1.229 19.071 1.00 92.38 70 TRP A C 1
ATOM 545 O O . TRP A 1 70 ? 0.443 -1.501 18.312 1.00 92.38 70 TRP A O 1
ATOM 555 N N . TRP A 1 71 ? -1.760 -1.340 18.695 1.00 88.88 71 TRP A N 1
ATOM 556 C CA . TRP A 1 71 ? -2.178 -1.726 17.347 1.00 88.88 71 TRP A CA 1
ATOM 557 C C . TRP A 1 71 ? -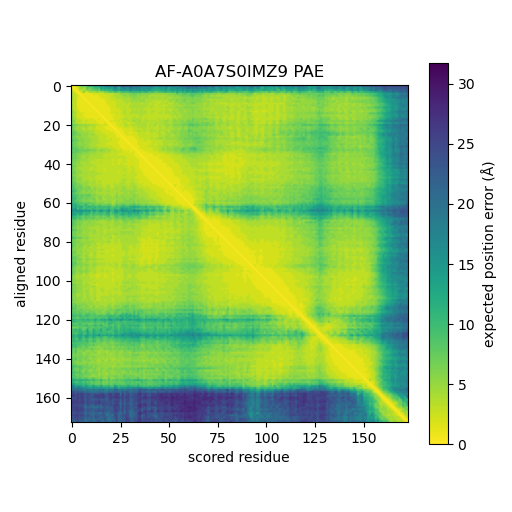1.706 -0.741 16.276 1.00 88.88 71 TRP A C 1
ATOM 559 O O . TRP A 1 71 ? -1.283 -1.173 15.205 1.00 88.88 71 TRP A O 1
ATOM 569 N N . GLY A 1 72 ? -1.691 0.563 16.573 1.00 88.50 72 GLY A N 1
ATOM 570 C CA . GLY A 1 72 ? -1.117 1.568 15.676 1.00 88.50 72 GLY A CA 1
ATOM 571 C C . GLY A 1 72 ? 0.379 1.345 15.442 1.00 88.50 72 GLY A C 1
ATOM 572 O O . GLY A 1 72 ? 0.841 1.394 14.303 1.00 88.50 72 GLY A O 1
ATOM 573 N N . VAL A 1 73 ? 1.126 1.011 16.500 1.00 89.94 73 VAL A N 1
ATOM 574 C CA . VAL A 1 73 ? 2.562 0.692 16.407 1.00 89.94 73 VAL A CA 1
ATOM 575 C C . VAL A 1 73 ? 2.793 -0.578 15.592 1.00 89.94 73 VAL A C 1
ATOM 577 O O . VAL A 1 73 ? 3.626 -0.579 14.687 1.00 89.94 73 VAL A O 1
ATOM 580 N N . ALA A 1 74 ? 2.034 -1.642 15.861 1.00 93.00 74 ALA A N 1
ATOM 581 C CA . ALA A 1 74 ? 2.124 -2.893 15.111 1.00 93.00 74 ALA A CA 1
ATOM 582 C C . ALA A 1 74 ? 1.798 -2.689 13.619 1.00 93.00 74 ALA A C 1
ATOM 584 O O . ALA A 1 74 ? 2.519 -3.181 12.749 1.00 93.00 74 ALA A O 1
ATOM 585 N N . SER A 1 75 ? 0.765 -1.897 13.315 1.00 89.50 75 SER A N 1
ATOM 586 C CA . SER A 1 75 ? 0.407 -1.536 11.942 1.00 89.50 75 SER A CA 1
ATOM 587 C C . SER A 1 75 ? 1.517 -0.735 11.257 1.00 89.50 75 SER A C 1
ATOM 589 O O . SER A 1 75 ? 1.851 -1.015 10.105 1.00 89.50 75 SER A O 1
ATOM 591 N N . ALA A 1 76 ? 2.121 0.236 11.947 1.00 90.12 76 ALA A N 1
ATOM 592 C CA . ALA A 1 76 ? 3.241 1.006 11.410 1.00 90.12 76 ALA A CA 1
ATOM 593 C C . ALA A 1 76 ? 4.466 0.114 11.142 1.00 90.12 76 ALA A C 1
ATOM 595 O O . ALA A 1 76 ? 5.092 0.226 10.086 1.00 90.12 76 ALA A O 1
ATOM 596 N N . ALA A 1 77 ? 4.763 -0.821 12.049 1.00 93.31 77 ALA A N 1
ATOM 597 C CA . ALA A 1 77 ? 5.857 -1.776 11.896 1.00 93.31 77 ALA A CA 1
ATOM 598 C C . ALA A 1 77 ? 5.656 -2.706 10.688 1.00 93.31 77 ALA A C 1
ATOM 600 O O . ALA A 1 77 ? 6.605 -2.937 9.943 1.00 93.31 77 ALA A O 1
ATOM 601 N N . ALA A 1 78 ? 4.433 -3.191 10.445 1.00 92.81 78 ALA A N 1
ATOM 602 C CA . ALA A 1 78 ? 4.109 -4.014 9.274 1.00 92.81 78 ALA A CA 1
ATOM 603 C C . ALA A 1 78 ? 4.086 -3.209 7.957 1.00 92.81 78 ALA A C 1
ATOM 605 O O . ALA A 1 78 ? 4.357 -3.739 6.876 1.00 92.81 78 ALA A O 1
ATOM 606 N N . TRP A 1 79 ? 3.794 -1.911 8.033 1.00 92.06 79 TRP A N 1
ATOM 607 C CA . TRP A 1 79 ? 3.699 -1.036 6.868 1.00 92.06 79 TRP A CA 1
ATOM 608 C C . TRP A 1 79 ? 5.058 -0.707 6.234 1.00 92.06 79 TRP A C 1
ATOM 610 O O . TRP A 1 79 ? 5.157 -0.617 5.007 1.00 92.06 79 TRP A O 1
ATOM 620 N N . VAL A 1 80 ? 6.121 -0.574 7.034 1.00 92.00 80 VAL A N 1
ATOM 621 C CA . VAL A 1 80 ? 7.478 -0.279 6.538 1.00 92.00 80 VAL A CA 1
ATOM 622 C C . VAL A 1 80 ? 8.015 -1.341 5.559 1.00 92.00 80 VAL A C 1
ATOM 624 O O . VAL A 1 80 ? 8.373 -0.968 4.436 1.00 92.00 80 VAL A O 1
ATOM 627 N N . PRO A 1 81 ? 8.055 -2.647 5.898 1.00 93.06 81 PRO A N 1
ATOM 628 C CA . PRO A 1 81 ? 8.519 -3.677 4.971 1.00 93.06 81 PRO A CA 1
ATOM 629 C C . PRO A 1 81 ? 7.585 -3.821 3.764 1.00 93.06 81 PRO A C 1
ATOM 631 O O . PRO A 1 81 ? 8.065 -4.024 2.652 1.00 93.06 81 PRO A O 1
ATOM 634 N N . SER A 1 82 ? 6.273 -3.627 3.940 1.00 92.50 82 SER A N 1
ATOM 635 C CA . SER A 1 82 ? 5.319 -3.591 2.821 1.00 92.50 82 SER A CA 1
ATOM 636 C C . SER A 1 82 ? 5.660 -2.482 1.812 1.00 92.50 82 SER A C 1
ATOM 638 O O . SER A 1 82 ? 5.718 -2.721 0.599 1.00 92.50 82 SER A O 1
ATOM 640 N N . GLY A 1 83 ? 5.986 -1.281 2.301 1.00 90.81 83 GLY A N 1
ATOM 641 C CA . GLY A 1 83 ? 6.450 -0.167 1.474 1.00 90.81 83 GLY A CA 1
ATOM 642 C C . GLY A 1 83 ? 7.754 -0.478 0.736 1.00 90.81 83 GLY A C 1
ATOM 643 O O . GLY A 1 83 ? 7.838 -0.259 -0.474 1.00 90.81 83 GLY A O 1
ATOM 644 N N . PHE A 1 84 ? 8.731 -1.071 1.425 1.00 93.00 84 PHE A N 1
ATOM 645 C CA . PHE A 1 84 ? 9.998 -1.490 0.819 1.00 93.00 84 PHE A CA 1
ATOM 646 C C . PHE A 1 84 ? 9.808 -2.536 -0.293 1.00 93.00 84 PHE A C 1
ATOM 648 O O . PHE A 1 84 ? 10.360 -2.375 -1.386 1.00 93.00 84 PHE A O 1
ATOM 655 N N . CYS A 1 85 ? 8.999 -3.573 -0.052 1.00 94.00 85 CYS A N 1
ATOM 656 C CA . CYS A 1 85 ? 8.670 -4.593 -1.052 1.00 94.00 85 CYS A CA 1
ATOM 657 C C . CYS A 1 85 ? 7.990 -3.973 -2.278 1.00 94.00 85 CYS A C 1
ATOM 659 O O . CYS A 1 85 ? 8.349 -4.290 -3.411 1.00 94.00 85 CYS A O 1
ATOM 661 N N . THR A 1 86 ? 7.066 -3.037 -2.054 1.00 91.69 86 THR A N 1
ATOM 662 C CA . THR A 1 86 ? 6.366 -2.321 -3.128 1.00 91.69 86 THR A CA 1
ATOM 663 C C . THR A 1 86 ? 7.346 -1.517 -3.984 1.00 91.69 86 THR A C 1
ATOM 665 O O . THR A 1 86 ? 7.363 -1.670 -5.203 1.00 91.69 86 THR A O 1
ATOM 668 N N . ILE A 1 87 ? 8.216 -0.705 -3.370 1.00 91.25 87 ILE A N 1
ATOM 669 C CA . ILE A 1 87 ? 9.207 0.106 -4.102 1.00 91.25 87 ILE A CA 1
ATOM 670 C C . ILE A 1 87 ? 10.190 -0.793 -4.863 1.00 91.25 87 ILE A C 1
ATOM 672 O O . ILE A 1 87 ? 10.539 -0.494 -6.001 1.00 91.25 87 ILE A O 1
ATOM 676 N N . SER A 1 88 ? 10.590 -1.921 -4.275 1.00 90.81 88 SER A N 1
ATOM 677 C CA . SER A 1 88 ? 11.507 -2.880 -4.905 1.00 90.81 88 SER A CA 1
ATOM 678 C C . SER A 1 88 ? 10.871 -3.655 -6.068 1.00 90.81 88 SER A C 1
ATOM 680 O O . SER A 1 88 ? 11.578 -4.097 -6.976 1.00 90.81 88 SER A O 1
ATOM 682 N N . ALA A 1 89 ? 9.546 -3.821 -6.068 1.00 92.00 89 ALA A N 1
ATOM 683 C CA . ALA A 1 89 ? 8.802 -4.470 -7.146 1.00 92.00 89 ALA A CA 1
ATOM 684 C C . ALA A 1 89 ? 8.583 -3.545 -8.357 1.00 92.00 89 ALA A C 1
ATOM 686 O O . ALA A 1 89 ? 8.626 -4.015 -9.497 1.00 92.00 89 ALA A O 1
ATOM 687 N N . VAL A 1 90 ? 8.416 -2.233 -8.135 1.00 90.75 90 VAL A N 1
ATOM 688 C CA . VAL A 1 90 ? 8.094 -1.251 -9.191 1.00 90.75 90 VAL A CA 1
ATOM 689 C C . VAL A 1 90 ? 9.049 -1.297 -10.399 1.00 90.75 90 VAL A C 1
ATOM 691 O O . VAL A 1 90 ? 8.544 -1.323 -11.526 1.00 90.75 90 VAL A O 1
ATOM 694 N N . PRO A 1 91 ? 10.389 -1.343 -10.241 1.00 87.56 91 PRO A N 1
ATOM 695 C CA . PRO A 1 91 ? 11.310 -1.436 -11.376 1.00 87.56 91 PRO A CA 1
ATOM 696 C C . PRO A 1 91 ? 11.202 -2.748 -12.162 1.00 87.56 91 PRO A C 1
ATOM 698 O O . PRO A 1 91 ? 11.576 -2.783 -13.328 1.00 87.56 91 PRO A O 1
ATOM 701 N N . ARG A 1 92 ? 10.702 -3.824 -11.539 1.00 89.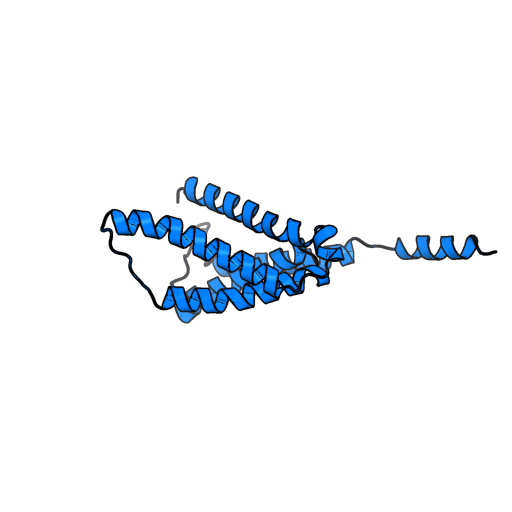69 92 ARG A N 1
ATOM 702 C CA . ARG A 1 92 ? 10.680 -5.176 -12.122 1.00 89.69 92 ARG A CA 1
ATOM 703 C C . ARG A 1 92 ? 9.426 -5.446 -12.941 1.00 89.69 92 ARG A C 1
ATOM 705 O O . ARG A 1 92 ? 9.510 -6.051 -14.000 1.00 89.69 92 ARG A O 1
ATOM 712 N N . ILE A 1 93 ? 8.267 -5.024 -12.436 1.00 90.31 93 ILE A N 1
ATOM 713 C CA . ILE A 1 93 ? 6.963 -5.352 -13.037 1.00 90.31 93 ILE A CA 1
ATOM 714 C C . ILE A 1 93 ? 6.163 -4.116 -13.471 1.00 90.31 93 ILE A C 1
ATOM 716 O O . ILE A 1 93 ? 5.078 -4.234 -14.033 1.00 90.31 93 ILE A O 1
ATOM 720 N N . GLY A 1 94 ? 6.696 -2.916 -13.224 1.00 89.62 94 GLY A N 1
ATOM 721 C CA . GLY A 1 94 ? 6.027 -1.652 -13.504 1.00 89.62 94 GLY A CA 1
ATOM 722 C C . GLY A 1 94 ? 5.095 -1.189 -12.380 1.00 89.62 94 GLY A C 1
ATOM 723 O O . GLY A 1 94 ? 4.667 -1.957 -11.520 1.00 89.62 94 GLY A O 1
ATOM 724 N N . VAL A 1 95 ? 4.778 0.111 -12.394 1.00 89.31 95 VAL A N 1
ATOM 725 C CA . VAL A 1 95 ? 3.951 0.771 -11.368 1.00 89.31 95 VAL A CA 1
ATOM 726 C C . VAL A 1 95 ? 2.534 0.211 -11.364 1.00 89.31 95 VAL A C 1
ATOM 728 O O . VAL A 1 95 ? 2.075 -0.259 -10.329 1.00 89.31 95 VAL A O 1
ATOM 731 N N . SER A 1 96 ? 1.865 0.215 -12.521 1.00 88.94 96 SER A N 1
ATOM 732 C CA . SER A 1 96 ? 0.460 -0.183 -12.622 1.00 88.94 96 SER A CA 1
ATOM 733 C C . SER A 1 96 ? 0.241 -1.609 -12.123 1.00 88.94 96 SER A C 1
ATOM 735 O O . SER A 1 96 ? -0.648 -1.840 -11.308 1.00 88.94 96 SER A O 1
ATOM 737 N N . LEU A 1 97 ? 1.101 -2.550 -12.532 1.00 90.50 97 LEU A N 1
ATOM 738 C CA . LEU A 1 97 ? 0.980 -3.943 -12.107 1.00 90.50 97 LEU A CA 1
ATOM 739 C C . LEU A 1 97 ? 1.275 -4.116 -10.615 1.00 90.50 97 LEU A C 1
ATOM 741 O O . LEU A 1 97 ? 0.550 -4.833 -9.931 1.00 90.50 97 LEU A O 1
ATOM 745 N N . THR A 1 98 ? 2.288 -3.417 -10.093 1.00 91.50 98 THR A N 1
ATOM 746 C CA . THR A 1 98 ? 2.611 -3.451 -8.658 1.00 91.50 98 THR A CA 1
ATOM 747 C C . THR A 1 98 ? 1.433 -2.976 -7.809 1.00 91.50 98 THR A C 1
ATOM 749 O O . THR A 1 98 ? 1.079 -3.645 -6.841 1.00 91.50 98 THR A O 1
ATOM 752 N N . ILE A 1 99 ? 0.804 -1.854 -8.172 1.00 90.12 99 ILE A N 1
ATOM 753 C CA . ILE A 1 99 ? -0.321 -1.291 -7.413 1.00 90.12 99 ILE A CA 1
ATOM 754 C C . ILE A 1 99 ? -1.548 -2.204 -7.487 1.00 90.12 99 ILE A C 1
ATOM 756 O O . ILE A 1 99 ? -2.137 -2.500 -6.451 1.00 90.12 99 ILE A O 1
ATOM 760 N N . VAL A 1 100 ? -1.897 -2.716 -8.673 1.00 90.44 100 VAL A N 1
ATOM 761 C CA . VAL A 1 100 ? -3.024 -3.655 -8.834 1.00 90.44 100 VAL A CA 1
ATOM 762 C C . VAL A 1 100 ? -2.825 -4.902 -7.971 1.00 90.44 100 VAL A C 1
ATOM 764 O O . VAL A 1 100 ? -3.743 -5.300 -7.250 1.00 90.44 100 VAL A O 1
ATOM 767 N N . LEU A 1 101 ? -1.626 -5.496 -7.998 1.00 91.12 101 LEU A N 1
ATOM 768 C CA . LEU A 1 101 ? -1.310 -6.666 -7.178 1.00 91.12 101 LEU A CA 1
ATOM 769 C C . LEU A 1 101 ? -1.373 -6.340 -5.683 1.00 91.12 101 LEU A C 1
ATOM 771 O O . LEU A 1 101 ? -2.023 -7.063 -4.931 1.00 91.12 101 LEU A O 1
ATOM 775 N N . ALA A 1 102 ? -0.762 -5.234 -5.255 1.00 91.06 102 ALA A N 1
ATOM 776 C CA . ALA A 1 102 ? -0.743 -4.826 -3.853 1.00 91.06 102 ALA A CA 1
ATOM 777 C C . ALA A 1 102 ? -2.155 -4.554 -3.304 1.00 91.06 102 ALA A C 1
ATOM 779 O O . ALA A 1 102 ? -2.522 -5.111 -2.269 1.00 91.06 102 ALA A O 1
ATOM 780 N N . CYS A 1 103 ? -2.966 -3.752 -4.003 1.00 89.69 103 CYS A N 1
ATOM 781 C CA . CYS A 1 103 ? -4.332 -3.417 -3.586 1.00 89.69 103 CYS A CA 1
ATOM 782 C C . CYS A 1 103 ? -5.225 -4.655 -3.496 1.00 89.69 103 CYS A C 1
ATOM 784 O O . CYS A 1 103 ? -6.043 -4.773 -2.583 1.00 89.69 103 CYS A O 1
ATOM 786 N N . SER A 1 104 ? -5.057 -5.595 -4.418 1.00 90.00 104 SER A N 1
ATOM 787 C CA . SER A 1 104 ? -5.905 -6.778 -4.453 1.00 90.00 104 SER A CA 1
ATOM 788 C C . SER A 1 104 ? -5.493 -7.814 -3.407 1.00 90.00 104 SER A C 1
ATOM 790 O O . SER A 1 104 ? -6.356 -8.318 -2.692 1.00 90.00 104 SER A O 1
ATOM 792 N N . CYS A 1 105 ? -4.189 -8.059 -3.226 1.00 91.69 105 CYS A N 1
ATOM 793 C CA . CYS A 1 105 ? -3.685 -8.876 -2.118 1.00 91.69 105 CYS A CA 1
ATOM 794 C C . CYS A 1 105 ? -4.118 -8.299 -0.764 1.00 91.69 105 CYS A C 1
ATOM 796 O O . CYS A 1 105 ? -4.574 -9.045 0.100 1.00 91.69 105 CYS A O 1
ATOM 798 N N . ALA A 1 106 ? -4.040 -6.974 -0.595 1.00 91.69 106 ALA A N 1
ATOM 799 C CA . ALA A 1 106 ? -4.519 -6.300 0.608 1.00 91.69 106 ALA A CA 1
ATOM 800 C C . ALA A 1 106 ? -6.037 -6.457 0.795 1.00 91.69 106 ALA A C 1
ATOM 802 O O . ALA A 1 106 ? -6.482 -6.707 1.908 1.00 91.69 106 ALA A O 1
ATOM 803 N N . SER A 1 107 ? -6.833 -6.370 -0.275 1.00 91.12 107 SER A N 1
ATOM 804 C CA . SER A 1 107 ? -8.293 -6.546 -0.207 1.00 91.12 107 SER A CA 1
ATOM 805 C C . SER A 1 107 ? -8.683 -7.964 0.219 1.00 91.12 107 SER A C 1
ATOM 807 O O . SER A 1 107 ? -9.528 -8.130 1.099 1.00 91.12 107 SER A O 1
ATOM 809 N N . VAL A 1 108 ? -8.031 -8.984 -0.354 1.00 90.94 108 VAL A N 1
ATOM 810 C CA . VAL A 1 108 ? -8.226 -10.392 0.031 1.00 90.94 108 VAL A CA 1
ATOM 811 C C . VAL A 1 108 ? -7.808 -10.610 1.483 1.00 90.94 108 VAL A C 1
ATOM 813 O O . VAL A 1 108 ? -8.576 -11.175 2.259 1.00 90.94 108 VAL A O 1
ATOM 816 N N . LEU A 1 109 ? -6.622 -10.131 1.874 1.00 91.62 109 LEU A N 1
ATOM 817 C CA . LEU A 1 109 ? -6.115 -10.294 3.235 1.00 91.62 109 LEU A CA 1
ATOM 818 C C . LEU A 1 109 ? -7.011 -9.593 4.258 1.00 91.62 109 LEU A C 1
ATOM 820 O O . LEU A 1 109 ? -7.355 -10.201 5.264 1.00 91.62 109 LEU A O 1
ATOM 824 N N . ASN A 1 110 ? -7.435 -8.356 3.990 1.00 90.62 110 ASN A N 1
ATOM 825 C CA . ASN A 1 110 ? -8.338 -7.619 4.869 1.00 90.62 110 ASN A CA 1
ATOM 826 C C . ASN A 1 110 ? -9.653 -8.376 5.054 1.00 90.62 110 ASN A C 1
ATOM 828 O O . ASN A 1 110 ? -10.083 -8.563 6.188 1.00 90.62 110 ASN A O 1
ATOM 832 N N . PHE A 1 111 ? -10.261 -8.872 3.970 1.00 89.69 111 PHE A N 1
ATOM 833 C CA . PHE A 1 111 ? -11.472 -9.683 4.082 1.00 89.69 111 PHE A CA 1
ATOM 834 C C . PHE A 1 111 ? -11.248 -10.931 4.944 1.00 89.69 111 PHE A C 1
ATOM 836 O O . PHE A 1 111 ? -12.035 -11.195 5.851 1.00 89.69 111 PHE A O 1
ATOM 843 N N . LEU A 1 112 ? -10.169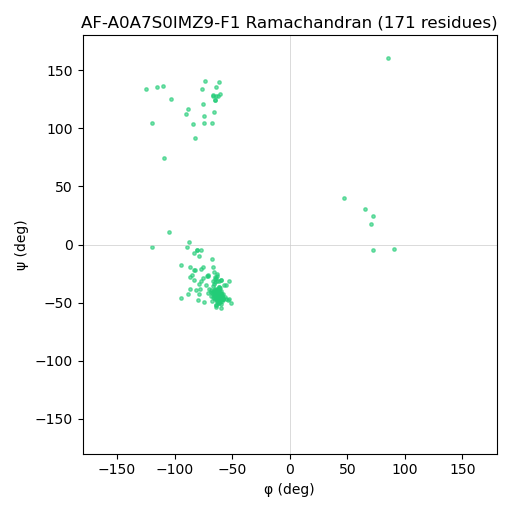 -11.678 4.689 1.00 89.69 112 LEU A N 1
ATOM 844 C CA . LEU A 1 112 ? -9.853 -12.887 5.448 1.00 89.69 112 LEU A CA 1
ATOM 845 C C . LEU A 1 112 ? -9.599 -12.581 6.926 1.00 89.69 112 LEU A C 1
ATOM 847 O O . LEU A 1 112 ? -10.064 -13.328 7.774 1.00 89.69 112 LEU A O 1
ATOM 851 N N . VAL A 1 113 ? -8.913 -11.486 7.252 1.00 89.88 113 VAL A N 1
ATOM 852 C CA . VAL A 1 113 ? -8.648 -11.088 8.641 1.00 89.88 113 VAL A CA 1
ATOM 853 C C . VAL A 1 113 ? -9.940 -10.683 9.354 1.00 89.88 113 VAL A C 1
ATOM 855 O O . VAL A 1 113 ? -10.210 -11.194 10.438 1.00 89.88 113 VAL A O 1
ATOM 858 N N . PHE A 1 114 ? -10.776 -9.828 8.761 1.00 87.69 114 PHE A N 1
ATOM 859 C CA . PHE A 1 114 ? -12.037 -9.421 9.396 1.00 87.69 114 PHE A CA 1
ATOM 860 C C . PHE A 1 114 ? -13.002 -10.595 9.576 1.00 87.69 114 PHE A C 1
ATOM 862 O O . PHE A 1 114 ? -13.643 -10.727 10.619 1.00 87.69 114 PHE A O 1
ATOM 869 N N . TRP A 1 115 ? -13.059 -11.490 8.593 1.00 86.25 115 TRP A N 1
ATOM 870 C CA . TRP A 1 115 ? -13.926 -12.654 8.669 1.00 86.25 115 TRP A CA 1
ATOM 871 C C . TRP A 1 115 ? -13.396 -13.735 9.625 1.00 86.25 115 TRP A C 1
ATOM 873 O O . TRP A 1 115 ? -14.141 -14.204 10.482 1.00 86.25 115 TRP A O 1
ATOM 883 N N . LEU A 1 116 ? -12.122 -14.127 9.507 1.00 88.44 116 LEU A N 1
ATOM 884 C CA . LEU A 1 116 ? -11.549 -15.266 10.237 1.00 88.44 116 LEU A CA 1
ATOM 885 C C . LEU A 1 116 ? -11.015 -14.892 11.625 1.00 88.44 116 LEU A C 1
ATOM 887 O O . LEU A 1 116 ? -11.133 -15.688 12.551 1.00 88.44 116 LEU A O 1
ATOM 891 N N . VAL A 1 117 ? -10.398 -13.715 11.765 1.00 89.19 117 VAL A N 1
ATOM 892 C CA . VAL A 1 117 ? -9.717 -13.299 13.006 1.00 89.19 117 VAL A CA 1
ATOM 893 C C . VAL A 1 117 ? -10.640 -12.467 13.886 1.00 89.19 117 VAL A C 1
ATOM 895 O O . VAL A 1 117 ? -10.717 -12.708 15.086 1.00 89.19 117 VAL A O 1
ATOM 898 N N . VAL A 1 118 ? -11.340 -11.490 13.302 1.00 89.12 118 VAL A N 1
ATOM 899 C CA . VAL A 1 118 ? -12.238 -10.598 14.061 1.00 89.12 118 VAL A CA 1
ATOM 900 C C . VAL A 1 118 ? -13.618 -11.236 14.268 1.00 89.12 118 VAL A C 1
ATOM 902 O O . VAL A 1 118 ? -14.319 -10.891 15.215 1.00 89.12 118 VAL A O 1
ATOM 905 N N . GLY A 1 119 ? -13.993 -12.207 13.428 1.00 86.31 119 GLY A N 1
ATOM 906 C CA . GLY A 1 119 ? -15.274 -12.906 13.528 1.00 86.31 119 GLY A CA 1
ATOM 907 C C . GLY A 1 119 ? -16.465 -12.043 13.109 1.00 86.31 119 GLY A C 1
ATOM 908 O O . GLY A 1 119 ? -17.587 -12.288 13.556 1.00 86.31 119 GLY A O 1
ATOM 909 N N . GLU A 1 120 ? -16.250 -11.021 12.273 1.00 86.75 120 GLU A N 1
ATOM 910 C CA . GLU A 1 120 ? -17.350 -10.196 11.779 1.00 86.75 120 GLU A CA 1
ATOM 911 C C . GLU A 1 120 ? -18.307 -11.027 10.912 1.00 86.75 120 GLU A C 1
ATOM 913 O O . GLU A 1 120 ? -17.913 -11.696 9.950 1.00 86.75 120 GLU A O 1
ATOM 918 N N . ALA A 1 121 ? -19.599 -10.967 11.242 1.00 83.69 121 ALA A N 1
ATOM 919 C CA . ALA A 1 121 ? -20.631 -11.647 10.475 1.00 83.69 121 ALA A CA 1
ATOM 920 C C . ALA A 1 121 ? -20.753 -11.032 9.072 1.00 83.69 121 ALA A C 1
ATOM 922 O O . ALA A 1 121 ? -20.919 -9.820 8.908 1.00 83.69 121 ALA A O 1
ATOM 923 N N . MET A 1 122 ? -20.715 -11.882 8.042 1.00 85.50 122 MET A N 1
ATOM 924 C CA . MET A 1 122 ? -20.865 -11.441 6.656 1.00 85.50 122 MET A CA 1
ATOM 925 C C . MET A 1 122 ? -22.225 -10.771 6.437 1.00 85.50 122 MET A C 1
ATOM 927 O O . MET A 1 122 ? -23.276 -11.340 6.736 1.00 85.50 122 MET A O 1
ATOM 931 N N . LYS A 1 123 ? -22.206 -9.570 5.848 1.00 85.00 123 LYS A N 1
ATOM 932 C CA . LYS A 1 123 ? -23.430 -8.854 5.476 1.00 85.00 123 LYS A CA 1
ATOM 933 C C . LYS A 1 123 ? -24.177 -9.625 4.385 1.00 85.00 123 LYS A C 1
ATOM 935 O O . LYS A 1 123 ? -23.710 -9.742 3.249 1.00 85.00 123 LYS A O 1
ATOM 940 N N . LEU A 1 124 ? -25.355 -10.128 4.739 1.00 88.31 124 LEU A N 1
ATOM 941 C CA . LEU A 1 124 ? -26.286 -10.755 3.806 1.00 88.31 124 LEU A CA 1
ATOM 942 C C . LEU A 1 124 ? -26.993 -9.673 2.993 1.00 88.31 124 LEU A C 1
ATOM 944 O O . LEU A 1 124 ? -27.470 -8.685 3.551 1.00 88.31 124 LEU A O 1
ATOM 948 N N . HIS A 1 125 ? -27.061 -9.872 1.682 1.00 86.62 125 HIS A N 1
ATOM 949 C CA . HIS A 1 125 ? -27.790 -8.989 0.781 1.00 86.62 125 HIS A CA 1
ATOM 950 C C . HIS A 1 125 ? -29.027 -9.724 0.273 1.00 86.62 125 HIS A C 1
ATOM 952 O O . HIS A 1 125 ? -28.949 -10.911 -0.046 1.00 86.62 125 HIS A O 1
ATOM 958 N N . ASP A 1 126 ? -30.162 -9.030 0.245 1.00 87.38 126 ASP A N 1
ATOM 959 C CA . ASP A 1 126 ? -31.416 -9.567 -0.276 1.00 87.38 126 ASP A CA 1
ATOM 960 C C . ASP A 1 126 ? -31.509 -9.254 -1.771 1.00 87.38 126 ASP A C 1
ATOM 962 O O . ASP A 1 126 ? -31.583 -8.089 -2.170 1.00 87.38 126 ASP A O 1
ATOM 966 N N . ILE A 1 127 ? -31.443 -10.298 -2.594 1.00 87.12 127 ILE A N 1
ATOM 967 C CA . ILE A 1 127 ? -31.650 -10.207 -4.036 1.00 87.12 127 ILE A CA 1
ATOM 968 C C . ILE A 1 127 ? -32.842 -11.098 -4.364 1.00 87.12 127 ILE A C 1
ATOM 970 O O . ILE A 1 127 ? -32.737 -12.323 -4.363 1.00 87.12 127 ILE A O 1
ATOM 974 N N . GLY A 1 128 ? -33.991 -10.472 -4.624 1.00 84.69 128 GLY A N 1
ATOM 975 C CA . GLY A 1 128 ? -35.204 -11.183 -5.029 1.00 84.69 128 GLY A CA 1
ATOM 976 C C . GLY A 1 128 ? -35.781 -12.120 -3.961 1.00 84.69 128 GLY A C 1
ATOM 977 O O . GLY A 1 128 ? -36.357 -13.141 -4.319 1.00 84.69 128 GLY A O 1
ATOM 978 N N . GLY A 1 129 ? -35.616 -11.813 -2.670 1.00 89.06 129 GLY A N 1
ATOM 979 C CA . GLY A 1 129 ? -36.112 -12.631 -1.557 1.00 89.06 129 GLY A CA 1
ATOM 980 C C . GLY A 1 129 ? -35.117 -13.685 -1.059 1.00 89.06 129 GLY A C 1
ATOM 981 O O . GLY A 1 129 ? -35.385 -14.363 -0.064 1.00 89.06 129 GLY A O 1
ATOM 982 N N . HIS A 1 130 ? -33.956 -13.822 -1.707 1.00 87.38 130 HIS A N 1
ATOM 983 C CA . HIS A 1 130 ? -32.886 -14.714 -1.275 1.00 87.38 130 HIS A CA 1
ATOM 984 C C . HIS A 1 130 ? -31.762 -13.923 -0.600 1.00 87.38 130 HIS A C 1
ATOM 986 O O . HIS A 1 130 ? -31.183 -13.003 -1.177 1.00 87.38 130 HIS A O 1
ATOM 992 N N . ARG A 1 131 ? -31.415 -14.318 0.631 1.00 88.31 131 ARG A N 1
ATOM 993 C CA . ARG A 1 131 ? -30.295 -13.746 1.390 1.00 88.31 131 ARG A CA 1
ATOM 994 C C . ARG A 1 131 ? -28.993 -14.421 0.976 1.00 88.31 131 ARG A C 1
ATOM 996 O O . ARG A 1 131 ? -28.725 -15.544 1.397 1.00 88.31 131 ARG A O 1
ATOM 1003 N N . VAL A 1 132 ? -28.181 -13.735 0.178 1.00 89.94 132 VAL A N 1
ATOM 1004 C CA . VAL A 1 132 ? -26.919 -14.274 -0.350 1.00 89.94 132 VAL A CA 1
ATOM 1005 C C . VAL A 1 132 ? -25.727 -13.480 0.205 1.00 89.94 132 VAL A C 1
ATOM 1007 O O . VAL A 1 132 ? -25.767 -12.243 0.237 1.00 89.94 132 VAL A O 1
ATOM 1010 N N . PRO A 1 133 ? -24.642 -14.144 0.650 1.00 89.44 133 PRO A N 1
ATOM 1011 C CA . PRO A 1 133 ? -23.394 -13.465 0.974 1.00 89.44 133 PRO A CA 1
ATOM 1012 C C . PRO A 1 133 ? -22.682 -13.059 -0.325 1.00 89.44 133 PRO A C 1
ATOM 1014 O O . PRO A 1 133 ? -22.098 -13.893 -1.009 1.00 89.44 133 PRO A O 1
ATOM 1017 N N . LEU A 1 134 ? -22.717 -11.771 -0.677 1.00 88.44 134 LEU A N 1
ATOM 1018 C CA . LEU A 1 134 ? -22.076 -11.262 -1.901 1.00 88.44 134 LEU A CA 1
ATOM 1019 C C . LEU A 1 134 ? -20.549 -11.122 -1.792 1.00 88.44 134 LEU A C 1
ATOM 1021 O O . LEU A 1 134 ? -19.857 -11.091 -2.805 1.00 88.44 134 LEU A O 1
ATOM 1025 N N . ALA A 1 135 ? -20.005 -11.041 -0.576 1.00 87.19 135 ALA A N 1
ATOM 1026 C CA . ALA A 1 135 ? -18.592 -10.726 -0.370 1.00 87.19 135 ALA A CA 1
ATOM 1027 C C . ALA A 1 135 ? -17.608 -11.735 -1.008 1.00 87.19 135 ALA A C 1
ATOM 1029 O O . ALA A 1 135 ? -16.669 -11.285 -1.670 1.00 87.19 135 ALA A O 1
ATOM 1030 N N . PRO A 1 136 ? -17.822 -13.067 -0.927 1.00 87.25 136 PRO A N 1
ATOM 1031 C CA . PRO A 1 136 ? -16.975 -14.033 -1.629 1.00 87.25 136 PRO A CA 1
ATOM 1032 C C . PRO A 1 136 ? -17.002 -13.860 -3.153 1.00 87.25 136 PRO A C 1
ATOM 1034 O O . PRO A 1 136 ? -15.969 -13.994 -3.803 1.00 87.25 136 PRO A O 1
ATOM 1037 N N . PHE A 1 137 ? -18.154 -13.504 -3.730 1.00 90.31 137 PHE A N 1
ATOM 1038 C CA . PHE A 1 137 ? -18.270 -13.265 -5.171 1.00 90.31 137 PHE A CA 1
ATOM 1039 C C . PHE A 1 137 ? -17.468 -12.038 -5.606 1.00 90.31 137 PHE A C 1
ATOM 1041 O O . PHE A 1 137 ? -16.776 -12.096 -6.621 1.00 90.31 137 PHE A O 1
ATOM 1048 N N . TYR A 1 138 ? -17.491 -10.958 -4.818 1.00 89.25 138 TYR A N 1
ATOM 1049 C CA . TYR A 1 138 ? -16.653 -9.787 -5.085 1.00 89.25 138 TYR A CA 1
ATOM 1050 C C . TYR A 1 138 ? -15.163 -10.117 -5.012 1.00 89.25 138 TYR A C 1
ATOM 1052 O O . TYR A 1 138 ? -14.404 -9.667 -5.866 1.00 89.25 138 TYR A O 1
ATOM 1060 N N . LEU A 1 139 ? -14.737 -10.943 -4.054 1.00 89.31 139 LEU A N 1
ATOM 1061 C CA . LEU A 1 139 ? -13.346 -11.389 -3.981 1.00 89.31 139 LEU A CA 1
ATOM 1062 C C . LEU A 1 139 ? -12.930 -12.218 -5.192 1.00 89.31 139 LEU A C 1
ATOM 1064 O O . LEU A 1 139 ? -11.869 -11.969 -5.760 1.00 89.31 139 LEU A O 1
ATOM 1068 N N . VAL A 1 140 ? -13.765 -13.171 -5.612 1.00 90.81 140 VAL A N 1
ATOM 1069 C CA . VAL A 1 140 ? -13.505 -13.959 -6.823 1.00 90.81 140 VAL A CA 1
ATOM 1070 C C . VAL A 1 140 ? -13.414 -13.037 -8.038 1.00 90.81 140 VAL A C 1
ATOM 1072 O O . VAL A 1 140 ? -12.473 -13.157 -8.817 1.00 90.81 140 VAL A O 1
ATOM 1075 N N . ALA A 1 141 ? -14.323 -12.069 -8.171 1.00 93.00 141 ALA A N 1
ATOM 1076 C CA . ALA A 1 141 ? -14.286 -11.090 -9.253 1.00 93.00 141 ALA A CA 1
ATOM 1077 C C . ALA A 1 141 ? -13.008 -10.230 -9.229 1.00 93.00 141 ALA A C 1
ATOM 1079 O O . ALA A 1 141 ? -12.410 -10.015 -10.282 1.00 93.00 141 ALA A O 1
ATOM 1080 N N . ILE A 1 142 ? -12.545 -9.794 -8.050 1.00 90.00 142 ILE A N 1
ATOM 1081 C CA . ILE A 1 142 ? -11.273 -9.070 -7.890 1.00 90.00 142 ILE A CA 1
ATOM 1082 C C . ILE A 1 142 ? -10.105 -9.944 -8.353 1.00 90.00 142 ILE A C 1
ATOM 1084 O O . ILE A 1 142 ? -9.304 -9.496 -9.171 1.00 90.00 142 ILE A O 1
ATOM 1088 N N . VAL A 1 143 ? -10.024 -11.197 -7.893 1.00 89.81 143 VAL A N 1
ATOM 1089 C CA . VAL A 1 143 ? -8.945 -12.124 -8.273 1.00 89.81 143 VAL A CA 1
ATOM 1090 C C . VAL A 1 143 ? -8.958 -12.397 -9.778 1.00 89.81 143 VAL A C 1
ATOM 1092 O O . VAL A 1 143 ? -7.912 -12.327 -10.422 1.00 89.81 143 VAL A O 1
ATOM 1095 N N . LEU A 1 144 ? -10.129 -12.643 -10.368 1.00 92.94 144 LEU A N 1
ATOM 1096 C CA . LEU A 1 144 ? -10.266 -12.819 -11.816 1.00 92.94 144 LEU A CA 1
ATOM 1097 C C . LEU A 1 144 ? -9.856 -11.555 -12.582 1.00 92.94 144 LEU A C 1
ATOM 1099 O O . LEU A 1 144 ? -9.140 -11.652 -13.577 1.00 92.94 144 LEU A O 1
ATOM 1103 N N . GLY A 1 145 ? -10.240 -10.374 -12.093 1.00 90.81 145 GLY A N 1
ATOM 1104 C CA . GLY A 1 145 ? -9.825 -9.089 -12.653 1.00 90.81 145 GLY A CA 1
ATOM 1105 C C . GLY A 1 145 ? -8.308 -8.890 -12.610 1.00 90.81 145 GLY A C 1
ATOM 1106 O O . GLY A 1 145 ? -7.717 -8.473 -13.606 1.00 90.81 145 GLY A O 1
ATOM 1107 N N . MET A 1 146 ? -7.651 -9.256 -11.504 1.00 88.50 146 MET A N 1
ATOM 1108 C CA . MET A 1 146 ? -6.186 -9.231 -11.403 1.00 88.50 146 MET A CA 1
ATOM 1109 C C . MET A 1 146 ? -5.532 -10.161 -12.417 1.00 88.50 146 MET A C 1
ATOM 1111 O O . MET A 1 146 ? -4.596 -9.758 -13.102 1.00 88.50 146 MET A O 1
ATOM 1115 N N . VAL A 1 147 ? -6.007 -11.408 -12.496 1.00 88.69 147 VAL A N 1
ATOM 1116 C CA . VAL A 1 147 ? -5.497 -12.408 -13.439 1.00 88.69 147 VAL A CA 1
ATOM 1117 C C . VAL A 1 147 ? -5.637 -11.859 -14.858 1.00 88.69 147 VAL A C 1
ATOM 1119 O O . VAL A 1 147 ? -4.656 -11.831 -15.598 1.00 88.69 147 VAL A O 1
ATOM 1122 N N . GLY A 1 148 ? -6.801 -11.306 -15.203 1.00 90.69 148 G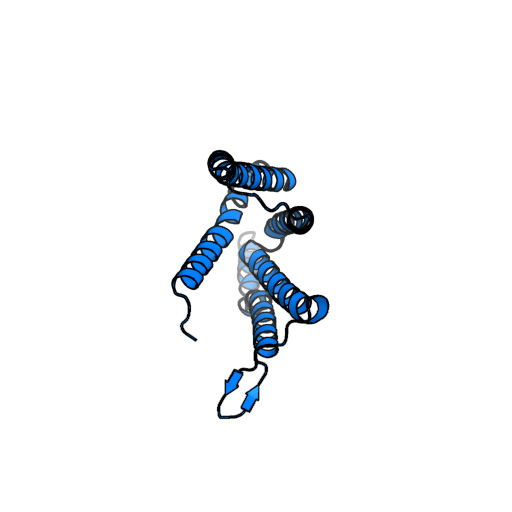LY A N 1
ATOM 1123 C CA . GLY A 1 148 ? -7.027 -10.638 -16.484 1.00 90.69 148 GLY A CA 1
ATOM 1124 C C . GLY A 1 148 ? -6.026 -9.513 -16.764 1.00 90.69 148 GLY A C 1
ATOM 1125 O O . GLY A 1 148 ? -5.433 -9.485 -17.838 1.00 90.69 148 GLY A O 1
ATOM 1126 N N . LEU A 1 149 ? -5.765 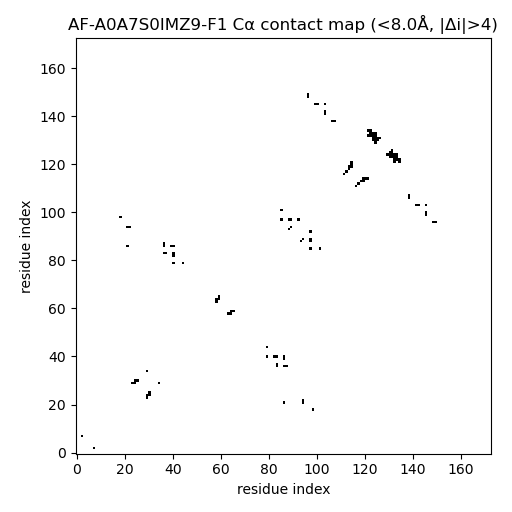-8.627 -15.799 1.00 87.75 149 LEU A N 1
ATOM 1127 C CA . LEU A 1 149 ? -4.799 -7.530 -15.958 1.00 87.75 149 LEU A CA 1
ATOM 1128 C C . LEU A 1 149 ? -3.347 -8.014 -16.095 1.00 87.75 149 LEU A C 1
ATOM 1130 O O . LEU A 1 149 ? -2.578 -7.429 -16.855 1.00 87.75 149 LEU A O 1
ATOM 1134 N N . VAL A 1 150 ? -2.966 -9.083 -15.390 1.00 86.19 150 VAL A N 1
ATOM 1135 C CA . VAL A 1 150 ? -1.618 -9.675 -15.466 1.00 86.19 150 VAL A CA 1
ATOM 1136 C C . VAL A 1 150 ? -1.394 -10.375 -16.811 1.00 86.19 150 VAL A C 1
ATOM 1138 O O . VAL A 1 150 ? -0.314 -10.258 -17.394 1.00 86.19 150 VAL A O 1
ATOM 1141 N N . TYR A 1 151 ? -2.393 -11.106 -17.315 1.00 87.94 151 TYR A N 1
ATOM 1142 C CA . TYR A 1 151 ? -2.292 -11.846 -18.579 1.00 87.94 151 TYR A CA 1
ATOM 1143 C C . TYR A 1 151 ? -2.640 -11.005 -19.815 1.00 87.94 151 TYR A C 1
ATOM 1145 O O . TYR A 1 151 ? -2.193 -11.339 -20.911 1.00 87.94 151 TYR A O 1
ATOM 1153 N N . GLY A 1 152 ? -3.347 -9.884 -19.652 1.00 88.19 152 GLY A N 1
ATOM 1154 C CA . GLY A 1 152 ? -3.766 -8.994 -20.737 1.00 88.19 152 GLY A CA 1
ATOM 1155 C C . GLY A 1 152 ? -2.629 -8.570 -21.677 1.00 88.19 152 GLY A C 1
ATOM 1156 O O . GLY A 1 152 ? -2.752 -8.785 -22.883 1.00 88.19 152 GLY A O 1
ATOM 1157 N N . PRO A 1 153 ? -1.483 -8.067 -21.173 1.00 83.69 153 PRO A N 1
ATOM 1158 C CA . PRO A 1 153 ? -0.341 -7.719 -22.020 1.00 83.69 153 PRO A CA 1
ATOM 1159 C C . PRO A 1 153 ? 0.225 -8.901 -22.821 1.00 83.69 153 PRO A C 1
ATOM 1161 O O . PRO A 1 153 ? 0.734 -8.705 -23.920 1.00 83.69 153 PRO A O 1
ATOM 1164 N N . LYS A 1 154 ? 0.126 -10.134 -22.299 1.00 80.81 154 LYS A N 1
ATOM 1165 C CA . LYS A 1 154 ? 0.586 -11.345 -23.003 1.00 80.81 154 LYS A CA 1
ATOM 1166 C C . LYS A 1 154 ? -0.361 -11.758 -24.128 1.00 80.81 154 LYS A C 1
ATOM 1168 O O . LYS A 1 154 ? 0.089 -12.356 -25.098 1.00 80.81 154 LYS A O 1
ATOM 1173 N N . TRP A 1 155 ? -1.652 -11.455 -24.004 1.00 81.94 155 TRP A N 1
ATOM 1174 C CA . TRP A 1 155 ? -2.651 -11.725 -25.043 1.00 81.94 155 TRP A CA 1
ATOM 1175 C C . TRP A 1 155 ? -2.697 -10.637 -26.117 1.00 81.94 155 TRP A C 1
ATOM 1177 O O . TRP A 1 155 ? -2.975 -10.936 -27.274 1.00 81.94 155 TRP A O 1
ATOM 1187 N N . ALA A 1 156 ? -2.385 -9.391 -25.754 1.00 71.38 156 ALA A N 1
ATOM 1188 C CA . ALA A 1 156 ? -2.401 -8.243 -26.661 1.00 71.38 156 ALA A CA 1
ATOM 1189 C C . ALA A 1 156 ? -1.191 -8.160 -27.610 1.00 71.38 156 ALA A C 1
ATOM 1191 O O . ALA A 1 156 ? -1.183 -7.308 -28.494 1.00 71.38 156 ALA A O 1
ATOM 1192 N N . LEU A 1 157 ? -0.194 -9.044 -27.481 1.00 60.53 157 LEU A N 1
ATOM 1193 C CA . LEU A 1 157 ? 0.964 -9.095 -28.381 1.00 60.53 157 LEU A CA 1
ATOM 1194 C C . LEU A 1 157 ? 0.951 -10.330 -29.304 1.00 60.53 157 LEU A C 1
ATOM 1196 O O . LEU A 1 157 ? 1.768 -11.238 -29.131 1.00 60.53 157 LEU A O 1
ATOM 1200 N N . PRO A 1 158 ? 0.102 -10.377 -30.346 1.00 58.62 158 PRO A N 1
ATOM 1201 C CA . PRO A 1 158 ? 0.377 -11.205 -31.505 1.00 58.62 158 PRO A CA 1
ATOM 1202 C C . PRO A 1 158 ? 1.486 -10.556 -32.360 1.00 58.62 158 PRO A C 1
ATOM 1204 O O . PRO A 1 158 ? 1.281 -9.574 -33.065 1.00 58.62 158 PRO A O 1
ATOM 1207 N N . SER A 1 159 ? 2.663 -11.181 -32.379 1.00 56.50 159 SER A N 1
ATOM 1208 C CA . SER A 1 159 ? 3.574 -11.276 -33.542 1.00 56.50 159 SER A CA 1
ATOM 1209 C C . SER A 1 159 ? 4.404 -10.088 -34.078 1.00 56.50 159 SER A C 1
ATOM 1211 O O . SER A 1 159 ? 5.262 -10.360 -34.918 1.00 56.50 159 SER A O 1
ATOM 1213 N N . GLU A 1 160 ? 4.317 -8.839 -33.602 1.00 54.88 160 GLU A N 1
ATOM 1214 C CA . GLU A 1 160 ? 5.192 -7.772 -34.163 1.00 54.88 160 GLU A CA 1
ATOM 1215 C C . GLU A 1 160 ? 6.696 -7.945 -33.871 1.00 54.88 160 GLU A C 1
ATOM 1217 O O . GLU A 1 160 ? 7.541 -7.449 -34.617 1.00 54.88 160 GLU A O 1
ATOM 1222 N N . HIS A 1 161 ? 7.076 -8.748 -32.871 1.00 52.19 161 HIS A N 1
ATOM 1223 C CA . HIS A 1 161 ? 8.493 -9.039 -32.615 1.00 52.19 161 HIS A CA 1
ATOM 1224 C C . HIS A 1 161 ? 9.182 -9.869 -33.719 1.00 52.19 161 HIS A C 1
ATOM 1226 O O . HIS A 1 161 ? 10.413 -9.933 -33.755 1.00 52.19 161 HIS A O 1
ATOM 1232 N N . LYS A 1 162 ? 8.424 -10.461 -34.657 1.00 50.78 162 LYS A N 1
ATOM 1233 C CA . LYS A 1 162 ? 8.998 -11.095 -35.859 1.00 50.78 162 LYS A CA 1
ATOM 1234 C C . LYS A 1 162 ? 9.310 -10.099 -36.986 1.00 50.78 162 LYS A C 1
ATOM 1236 O O . LYS A 1 162 ? 10.154 -10.406 -37.823 1.00 50.78 162 LYS A O 1
ATOM 1241 N N . ALA A 1 163 ? 8.687 -8.919 -37.010 1.00 52.88 163 ALA A N 1
ATOM 1242 C CA . ALA A 1 163 ? 8.919 -7.933 -38.070 1.00 52.88 163 ALA A CA 1
ATOM 1243 C C . ALA A 1 163 ? 10.219 -7.144 -37.836 1.00 52.88 163 ALA A C 1
ATOM 1245 O O . ALA A 1 163 ? 11.080 -7.110 -38.711 1.00 52.88 163 ALA A O 1
ATOM 1246 N N . ALA A 1 164 ? 10.432 -6.632 -36.619 1.00 54.38 164 ALA A N 1
ATOM 1247 C CA . ALA A 1 164 ? 11.618 -5.829 -36.295 1.00 54.38 164 ALA A CA 1
ATOM 1248 C C . ALA A 1 164 ? 12.944 -6.619 -36.346 1.00 54.38 164 ALA A C 1
ATOM 1250 O O . ALA A 1 164 ? 13.973 -6.070 -36.720 1.00 54.38 164 ALA A O 1
ATOM 1251 N N . SER A 1 165 ? 12.929 -7.922 -36.037 1.00 53.00 165 SER A N 1
ATOM 1252 C CA . SER A 1 165 ? 14.121 -8.782 -36.151 1.00 53.00 165 SER A CA 1
ATOM 1253 C C . SER A 1 165 ? 14.465 -9.169 -37.597 1.00 53.00 165 SER A C 1
ATOM 1255 O O . SER A 1 165 ? 15.609 -9.518 -37.878 1.00 53.00 165 SER A O 1
ATOM 1257 N N . THR A 1 166 ? 13.512 -9.064 -38.530 1.00 53.31 166 THR A N 1
ATOM 1258 C CA . THR A 1 166 ? 13.746 -9.331 -39.961 1.00 53.31 166 THR A CA 1
ATOM 1259 C C . THR A 1 166 ? 14.304 -8.100 -40.686 1.00 53.31 166 THR A C 1
ATOM 1261 O O . THR A 1 166 ? 15.017 -8.236 -41.678 1.00 53.31 166 THR A O 1
ATOM 1264 N N . GLU A 1 167 ? 14.021 -6.894 -40.188 1.00 53.25 167 GLU A N 1
ATOM 1265 C CA . GLU A 1 167 ? 14.445 -5.642 -40.825 1.00 53.25 167 GLU A CA 1
ATOM 1266 C C . GLU A 1 167 ? 15.901 -5.278 -40.493 1.00 53.25 167 GLU A C 1
ATOM 1268 O O . GLU A 1 167 ? 16.655 -4.918 -41.394 1.00 53.25 167 GLU A O 1
ATOM 1273 N N . THR A 1 168 ? 16.357 -5.502 -39.254 1.00 55.59 168 THR A N 1
ATOM 1274 C CA . THR A 1 168 ? 17.765 -5.265 -38.872 1.00 55.59 168 THR A CA 1
ATOM 1275 C C . THR A 1 168 ? 18.740 -6.195 -39.603 1.00 55.59 168 THR A C 1
ATOM 1277 O O . THR A 1 168 ? 19.850 -5.784 -39.921 1.00 55.59 168 THR A O 1
ATOM 1280 N N . SER A 1 169 ? 18.313 -7.411 -39.967 1.00 53.06 169 SER A N 1
ATOM 1281 C CA . SER A 1 169 ? 19.148 -8.355 -40.726 1.00 53.06 169 SER A CA 1
ATOM 1282 C C . SER A 1 169 ? 19.226 -8.046 -42.230 1.00 53.06 169 SER A C 1
ATOM 1284 O O . SER A 1 169 ? 20.028 -8.668 -42.921 1.00 53.06 169 SER A O 1
ATOM 1286 N N . ARG A 1 170 ? 18.403 -7.124 -42.756 1.00 55.00 170 ARG A N 1
ATOM 1287 C CA . ARG A 1 170 ? 18.426 -6.707 -44.172 1.00 55.00 170 ARG A CA 1
ATOM 1288 C C 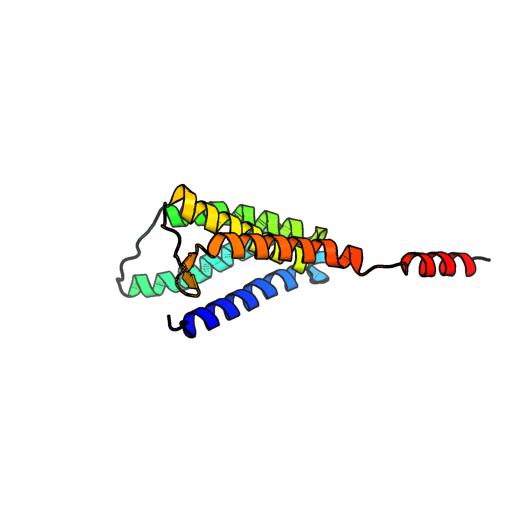. ARG A 1 170 ? 19.275 -5.465 -44.437 1.00 55.00 170 ARG A C 1
ATOM 1290 O O . ARG A 1 170 ? 19.625 -5.231 -45.585 1.00 55.00 170 ARG A O 1
ATOM 1297 N N . THR A 1 171 ? 19.605 -4.680 -43.415 1.00 56.66 171 THR A N 1
ATOM 1298 C CA . THR A 1 171 ? 20.469 -3.492 -43.550 1.00 56.66 171 THR A CA 1
ATOM 1299 C C . THR A 1 171 ? 21.963 -3.778 -43.386 1.00 56.66 171 THR A C 1
ATOM 1301 O O . THR A 1 171 ? 22.763 -2.862 -43.541 1.00 56.66 171 THR A O 1
ATOM 1304 N N . GLU A 1 172 ? 22.349 -5.023 -43.094 1.00 55.41 172 GLU A N 1
ATOM 1305 C CA . GLU A 1 172 ? 23.756 -5.442 -42.944 1.00 55.41 172 GLU A CA 1
ATOM 1306 C C . GLU A 1 172 ? 24.301 -6.254 -44.140 1.00 55.41 172 GLU A C 1
ATOM 1308 O O . GLU A 1 172 ? 25.401 -6.801 -44.060 1.00 55.41 172 GLU A O 1
ATOM 1313 N N . THR A 1 173 ? 23.568 -6.320 -45.258 1.00 50.88 173 THR A N 1
ATOM 1314 C CA . THR A 1 173 ? 24.022 -6.902 -46.541 1.00 50.88 173 THR A CA 1
ATOM 1315 C C . THR A 1 173 ? 23.999 -5.864 -47.643 1.00 50.88 173 THR A C 1
ATOM 1317 O O . THR A 1 173 ? 24.993 -5.785 -48.395 1.00 50.88 173 THR A O 1
#

Sequence (173 aa):
MAIDTMALLLACLYGIFMGSYPVPIKSQAVLAAHVHPIIFQAFKSSWVFLTGLFFLVPLAMRGEHYAFTWWGVASAAAWVPSGFCTISAVPRIGVSLTIVLACSCASVLNFLVFWLVVGEAMKLHDIGGHRVPLAPFYLVAIVLGMVGLVYGPKWALPSEHKAASTETSRTET